Protein AF-A0A268U369-F1 (afdb_monomer)

Radius of gyration: 19.78 Å; Cα contacts (8 Å, |Δi|>4): 81; chains: 1; bounding box: 26×41×62 Å

Mean predicted aligned error: 11.1 Å

pLDDT: mean 73.25, std 12.53, range [40.41, 89.62]

Solvent-accessible surface area (backbone atoms only — not comparable to full-atom values): 4658 Å² total; per-residue (Å²): 142,84,89,79,86,73,76,78,88,72,77,72,88,73,66,63,49,68,48,77,48,77,50,75,42,51,65,86,56,84,60,84,63,53,70,57,52,49,52,49,51,53,51,52,47,40,70,75,61,72,34,89,48,67,48,76,46,82,40,75,81,48,101,57,34,46,32,38,39,37,39,33,56,74

Foldseek 3Di:
DDDDPPPPPDPPVPPFDKDKDKDKDWPVDPDPCPVVVVVVVVVVCCVPVVFPP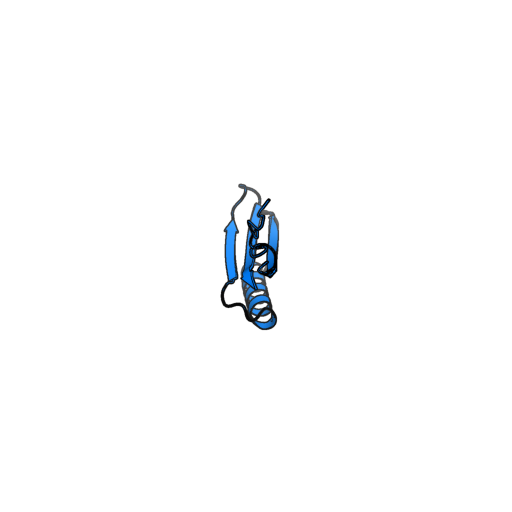WDWDFDPPDPTMTMIIIMTGD

Structure (mmCIF, N/CA/C/O backbone):
data_AF-A0A268U369-F1
#
_entry.id   AF-A0A268U369-F1
#
loop_
_atom_site.group_PDB
_atom_site.id
_atom_site.type_symbol
_atom_site.label_atom_id
_atom_site.label_alt_id
_atom_site.label_comp_id
_atom_site.label_asym_id
_atom_site.label_entity_id
_atom_site.label_seq_id
_atom_site.pdbx_PDB_ins_code
_atom_site.Cartn_x
_atom_site.Cartn_y
_atom_site.Cartn_z
_atom_site.occupancy
_atom_site.B_iso_or_equiv
_atom_site.auth_seq_id
_atom_site.auth_comp_id
_atom_site.auth_asym_id
_atom_site.auth_atom_id
_atom_site.pdbx_PDB_model_num
ATOM 1 N N . MET A 1 1 ? -8.536 34.168 46.234 1.00 47.81 1 MET A N 1
ATOM 2 C CA . MET A 1 1 ? -8.210 32.728 46.293 1.00 47.81 1 MET A CA 1
ATOM 3 C C . MET A 1 1 ? -9.407 31.957 45.741 1.00 47.81 1 MET A C 1
ATOM 5 O O . MET A 1 1 ? -10.365 31.845 46.473 1.00 47.81 1 MET A O 1
ATOM 9 N N . PHE A 1 2 ? -9.409 31.534 44.469 1.00 40.41 2 PHE A N 1
ATOM 10 C CA . PHE A 1 2 ? -10.293 30.490 43.908 1.00 40.41 2 PHE A CA 1
ATOM 11 C C . PHE A 1 2 ? -9.709 30.068 42.555 1.00 40.41 2 PHE A C 1
ATOM 13 O O . PHE A 1 2 ? -9.614 30.877 41.635 1.00 40.41 2 PHE A O 1
ATOM 20 N N . GLY A 1 3 ? -9.216 28.832 42.490 1.00 46.94 3 GLY A N 1
ATOM 21 C CA . GLY A 1 3 ? -8.643 28.234 41.289 1.00 46.94 3 GLY A CA 1
ATOM 22 C C . GLY A 1 3 ? -9.660 27.435 40.473 1.00 46.94 3 GLY A C 1
ATOM 23 O O . GLY A 1 3 ? -10.843 27.401 40.797 1.00 46.94 3 GLY A O 1
ATOM 24 N N . LEU A 1 4 ? -9.109 26.711 39.491 1.00 49.56 4 LEU A N 1
ATOM 25 C CA . LEU A 1 4 ? -9.703 25.634 38.678 1.00 49.56 4 LEU A CA 1
ATOM 26 C C . LEU A 1 4 ? -10.211 26.013 37.278 1.00 49.56 4 LEU A C 1
ATOM 28 O O . LEU A 1 4 ? -11.292 25.613 36.855 1.00 49.56 4 LEU A O 1
ATOM 32 N N . GLY A 1 5 ? -9.327 26.609 36.477 1.00 52.66 5 GLY A N 1
ATOM 33 C CA . GLY A 1 5 ? -9.272 26.274 35.053 1.00 52.66 5 GLY A CA 1
ATOM 34 C C . GLY A 1 5 ? -8.742 24.845 34.893 1.00 52.66 5 GLY A C 1
ATOM 35 O O . GLY A 1 5 ? -7.540 24.641 34.756 1.00 52.66 5 GLY A O 1
ATOM 36 N N . LYS A 1 6 ? -9.620 23.836 34.972 1.00 54.03 6 LYS A N 1
ATOM 37 C CA . LYS A 1 6 ? -9.272 22.467 34.569 1.00 54.03 6 LYS A CA 1
ATOM 38 C C . LYS A 1 6 ? -9.032 22.469 33.059 1.00 54.03 6 LYS A C 1
ATOM 40 O O . LYS A 1 6 ? -9.981 22.370 32.282 1.00 54.03 6 LYS A O 1
ATOM 45 N N . TYR A 1 7 ? -7.773 22.583 32.649 1.00 55.53 7 TYR A N 1
ATOM 46 C CA . TYR A 1 7 ? -7.345 22.221 31.304 1.00 55.53 7 TYR A CA 1
ATOM 47 C C . TYR A 1 7 ? -7.793 20.775 31.071 1.00 55.53 7 TYR A C 1
ATOM 49 O O . TYR A 1 7 ? -7.347 19.856 31.755 1.00 55.53 7 TYR A O 1
ATOM 57 N N . LYS A 1 8 ? -8.766 20.577 30.176 1.00 55.66 8 LYS A N 1
ATOM 58 C CA . LYS A 1 8 ? -9.159 19.240 29.728 1.00 55.66 8 LYS A CA 1
ATOM 59 C C . LYS A 1 8 ? -7.945 18.624 29.034 1.00 55.66 8 LYS A C 1
ATOM 61 O O . LYS A 1 8 ? -7.726 18.876 27.854 1.00 55.66 8 LYS A O 1
ATOM 66 N N . GLU A 1 9 ? -7.192 17.791 29.742 1.00 56.72 9 GLU A N 1
ATOM 67 C CA . GLU A 1 9 ? -6.332 16.791 29.115 1.00 56.72 9 GLU A CA 1
ATOM 68 C C . GLU A 1 9 ? -7.234 15.826 28.341 1.00 56.72 9 GLU A C 1
ATOM 70 O O . GLU A 1 9 ? -7.791 14.884 28.899 1.00 56.72 9 GLU A O 1
ATOM 75 N N . LYS A 1 10 ? -7.505 16.121 27.067 1.00 56.78 10 LYS A N 1
ATOM 76 C CA . LYS A 1 10 ? -8.375 15.267 26.246 1.00 56.78 10 LYS A CA 1
ATOM 77 C C . LYS A 1 10 ? -7.895 14.986 24.829 1.00 56.78 10 LYS A C 1
ATOM 79 O O . LYS A 1 10 ? -8.630 14.332 24.105 1.00 56.78 10 LYS A O 1
ATOM 84 N N . SER A 1 11 ? -6.716 15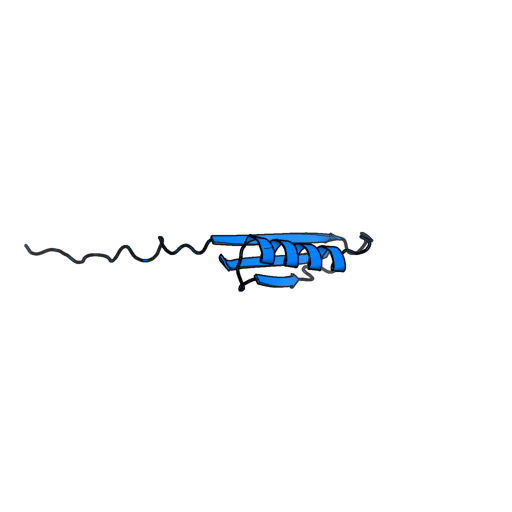.419 24.392 1.00 56.12 11 SER A N 1
ATOM 85 C CA . SER A 1 11 ? -6.434 15.402 22.944 1.00 56.12 11 SER A CA 1
ATOM 86 C C . SER A 1 11 ? -5.283 14.517 22.467 1.00 56.12 11 SER A C 1
ATOM 88 O O . SER A 1 11 ? -5.223 14.264 21.269 1.00 56.12 11 SER A O 1
ATOM 90 N N . ALA A 1 12 ? -4.420 13.983 23.339 1.00 56.75 12 ALA A N 1
ATOM 91 C CA . ALA A 1 12 ? -3.313 13.112 22.910 1.00 56.75 12 ALA A CA 1
ATOM 92 C C . ALA A 1 12 ? -3.594 11.603 23.073 1.00 56.75 12 ALA A C 1
ATOM 94 O O . ALA A 1 12 ? -2.985 10.789 22.384 1.00 56.75 12 ALA A O 1
ATOM 95 N N . SER A 1 13 ? -4.538 11.208 23.940 1.00 54.16 13 SER A N 1
ATOM 96 C CA . SER A 1 13 ? -4.863 9.791 24.196 1.00 54.16 13 SER A CA 1
ATOM 97 C C . SER A 1 13 ? -5.781 9.151 23.143 1.00 54.16 13 SER A C 1
ATOM 99 O O . SER A 1 13 ? -5.974 7.940 23.159 1.00 54.16 13 SER A O 1
ATOM 101 N N . CYS A 1 14 ? -6.293 9.935 22.189 1.00 56.56 14 CYS A N 1
ATOM 102 C CA . CYS A 1 14 ? -6.973 9.455 20.980 1.00 56.56 14 CYS A CA 1
ATOM 103 C C . CYS A 1 14 ? -6.016 9.397 19.774 1.00 56.56 14 CYS A C 1
ATOM 105 O O . CYS A 1 14 ? -6.417 9.689 18.646 1.00 56.56 14 CYS A O 1
ATOM 107 N N . ALA A 1 15 ? -4.736 9.085 19.996 1.00 61.81 15 ALA A N 1
ATOM 108 C CA . ALA A 1 15 ? -3.784 8.870 18.915 1.00 61.81 15 ALA A CA 1
ATOM 109 C C . ALA A 1 15 ? -4.211 7.636 18.102 1.00 61.81 15 ALA A C 1
ATOM 111 O O . ALA A 1 15 ? -3.949 6.500 18.496 1.00 61.81 15 ALA A O 1
ATOM 112 N N . LYS A 1 16 ? -4.904 7.868 16.980 1.00 67.12 16 LYS A N 1
ATOM 113 C CA . LYS A 1 16 ? -5.164 6.838 15.966 1.00 67.12 16 LYS A CA 1
ATOM 114 C C . LYS A 1 16 ? -3.833 6.204 15.568 1.00 67.12 16 LYS A C 1
ATOM 116 O O . LYS A 1 16 ? -2.861 6.925 15.319 1.00 67.12 16 LYS A O 1
ATOM 121 N N . LYS A 1 17 ? -3.773 4.875 15.536 1.00 69.31 17 LYS A N 1
ATOM 122 C CA . LYS A 1 17 ? -2.566 4.147 15.147 1.00 69.31 17 LYS A CA 1
ATOM 123 C C . LYS A 1 17 ? -2.439 4.261 13.638 1.00 69.31 17 LYS A C 1
ATOM 125 O O . LYS A 1 17 ? -3.204 3.644 12.908 1.00 69.31 17 LYS A O 1
ATOM 130 N N . ARG A 1 18 ? -1.483 5.062 13.169 1.00 76.81 18 ARG A N 1
ATOM 131 C CA . ARG A 1 18 ? -1.241 5.226 11.734 1.00 76.81 18 ARG A CA 1
ATOM 132 C C . ARG A 1 18 ? -0.080 4.360 11.284 1.00 76.81 18 ARG A C 1
ATOM 134 O O . ARG A 1 18 ? 0.989 4.42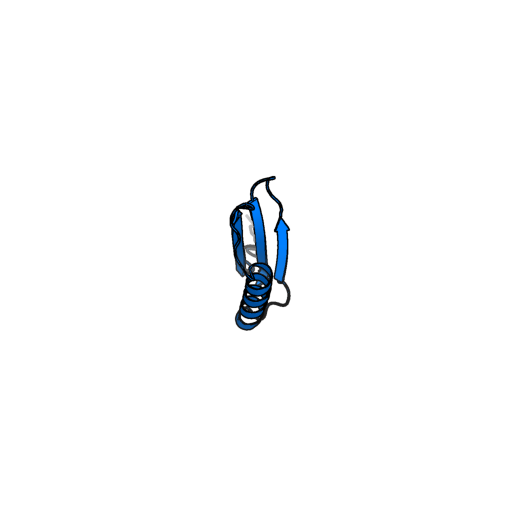2 11.887 1.00 76.81 18 ARG A O 1
ATOM 141 N N . LEU A 1 19 ? -0.280 3.587 10.223 1.00 80.44 19 LEU A N 1
ATOM 142 C CA . LEU A 1 19 ? 0.787 2.857 9.541 1.00 80.44 19 LEU A CA 1
ATOM 143 C C . LEU A 1 19 ? 1.000 3.475 8.158 1.00 80.44 19 LEU A C 1
ATOM 145 O O . LEU A 1 19 ? 0.049 3.595 7.393 1.00 80.44 19 LEU A O 1
ATOM 149 N N . MET A 1 20 ? 2.240 3.860 7.850 1.00 83.88 20 MET A N 1
ATOM 150 C CA . MET A 1 20 ? 2.643 4.355 6.533 1.00 83.88 20 MET A CA 1
ATOM 151 C C . MET A 1 20 ? 3.639 3.372 5.911 1.00 83.88 20 MET A C 1
ATOM 153 O O . MET A 1 20 ? 4.704 3.135 6.480 1.00 83.88 20 MET A O 1
ATOM 157 N N . LEU A 1 21 ? 3.293 2.799 4.760 1.00 83.50 21 LEU A N 1
ATOM 158 C CA . LEU A 1 21 ? 4.166 1.949 3.951 1.00 83.50 21 LEU A CA 1
ATOM 159 C C . LEU A 1 21 ? 4.571 2.711 2.687 1.00 83.50 21 LEU A C 1
ATOM 161 O O . LEU A 1 21 ? 3.710 3.273 2.014 1.00 83.50 21 LEU A O 1
ATOM 165 N N . THR A 1 22 ? 5.856 2.695 2.334 1.00 84.31 22 THR A N 1
ATOM 166 C CA . THR A 1 22 ? 6.354 3.293 1.090 1.00 84.31 22 THR A CA 1
ATOM 167 C C . THR A 1 22 ? 7.134 2.256 0.288 1.00 84.31 22 THR A C 1
ATOM 169 O O . THR A 1 22 ? 8.101 1.687 0.788 1.00 84.31 22 THR A O 1
ATOM 172 N N . LEU A 1 23 ? 6.722 2.014 -0.956 1.00 84.12 23 LEU A N 1
ATOM 173 C CA . LEU A 1 23 ? 7.402 1.141 -1.913 1.00 84.12 23 LEU A CA 1
ATOM 174 C C . LEU A 1 23 ? 7.902 1.985 -3.075 1.00 84.12 23 LEU A C 1
ATOM 176 O O . LEU A 1 23 ? 7.100 2.491 -3.855 1.00 84.12 23 LEU A O 1
ATOM 180 N N . SER A 1 24 ? 9.215 2.110 -3.207 1.00 84.12 24 SER A N 1
ATOM 181 C CA . SER A 1 24 ? 9.843 2.833 -4.309 1.00 84.12 24 SER A CA 1
ATOM 182 C C . SER A 1 24 ? 10.565 1.845 -5.209 1.00 84.12 24 SER A C 1
ATOM 184 O O . SER A 1 24 ? 11.350 1.032 -4.724 1.00 84.12 24 SER A O 1
ATOM 186 N N . LYS A 1 25 ? 10.328 1.928 -6.518 1.00 84.69 25 LYS A N 1
ATOM 187 C CA . LYS A 1 25 ? 11.122 1.203 -7.513 1.00 84.69 25 LYS A CA 1
ATOM 188 C C . LYS A 1 25 ? 11.653 2.144 -8.579 1.00 84.69 25 LYS A C 1
ATOM 190 O O . LYS A 1 25 ? 10.976 3.096 -8.973 1.00 84.69 25 LYS A O 1
ATOM 195 N N . GLU A 1 26 ? 12.824 1.825 -9.109 1.00 83.69 26 GLU A N 1
ATOM 196 C CA . GLU A 1 26 ? 13.319 2.460 -10.326 1.00 83.69 26 GLU A CA 1
ATOM 197 C C . GLU A 1 26 ? 12.433 2.080 -11.527 1.00 83.69 26 GLU A C 1
ATOM 199 O O . GLU A 1 26 ? 11.872 0.978 -11.611 1.00 83.69 26 GLU A O 1
ATOM 204 N N . ARG A 1 27 ? 12.264 3.001 -12.480 1.00 75.69 27 ARG A N 1
ATOM 205 C CA . ARG A 1 27 ? 11.507 2.743 -13.718 1.00 75.69 27 ARG A CA 1
ATOM 206 C C . ARG A 1 27 ? 12.231 1.772 -14.646 1.00 75.69 27 ARG A C 1
ATOM 208 O O . ARG A 1 27 ? 11.573 0.972 -15.302 1.00 75.69 27 ARG A O 1
ATOM 215 N N . THR A 1 28 ? 13.559 1.815 -14.645 1.00 81.69 28 THR A N 1
ATOM 216 C CA . THR A 1 28 ? 14.452 0.888 -15.357 1.00 81.69 28 THR A CA 1
ATOM 217 C C . THR A 1 28 ? 14.400 -0.523 -14.779 1.00 81.69 28 THR A C 1
ATOM 219 O O . THR A 1 28 ? 14.609 -1.491 -15.507 1.00 81.69 28 THR A O 1
ATOM 222 N N . ALA A 1 29 ? 14.077 -0.658 -13.489 1.00 79.94 29 ALA A N 1
ATOM 223 C CA . ALA A 1 29 ? 13.883 -1.951 -12.857 1.00 79.94 29 ALA A CA 1
ATOM 224 C C . ALA A 1 29 ? 12.578 -2.585 -13.360 1.00 79.94 29 ALA A C 1
ATOM 226 O O . ALA A 1 29 ? 11.464 -2.217 -12.952 1.00 79.94 29 ALA A O 1
ATOM 227 N N . ASN A 1 30 ? 12.727 -3.561 -14.255 1.00 81.25 30 ASN A N 1
ATOM 228 C CA . ASN A 1 30 ? 11.644 -4.453 -14.627 1.00 81.25 30 ASN A CA 1
ATOM 229 C C . ASN A 1 30 ? 11.394 -5.417 -13.462 1.00 81.25 30 ASN A C 1
ATOM 231 O O . ASN A 1 30 ? 12.131 -6.383 -13.285 1.00 81.25 30 ASN A O 1
ATOM 235 N N . ILE A 1 31 ? 10.384 -5.111 -12.649 1.00 83.06 31 ILE A N 1
ATOM 236 C CA . ILE A 1 31 ? 9.894 -5.994 -11.592 1.00 83.06 31 ILE A CA 1
ATOM 237 C C . ILE A 1 31 ? 8.599 -6.613 -12.123 1.00 83.06 31 ILE A C 1
ATOM 239 O O . ILE A 1 31 ? 7.582 -5.909 -12.168 1.00 83.06 31 ILE A O 1
ATOM 243 N N . PRO A 1 32 ? 8.628 -7.881 -12.573 1.00 86.75 32 PRO A N 1
ATOM 244 C CA . PRO A 1 32 ? 7.428 -8.577 -13.015 1.00 86.75 32 PRO A CA 1
ATOM 245 C C . PRO A 1 32 ? 6.364 -8.560 -11.917 1.00 86.75 32 PRO A C 1
ATOM 247 O O . PRO A 1 32 ? 6.695 -8.646 -10.736 1.00 86.75 32 PRO A O 1
ATOM 250 N N . HIS A 1 33 ? 5.095 -8.442 -12.310 1.00 87.62 33 HIS A N 1
ATOM 251 C CA . HIS A 1 33 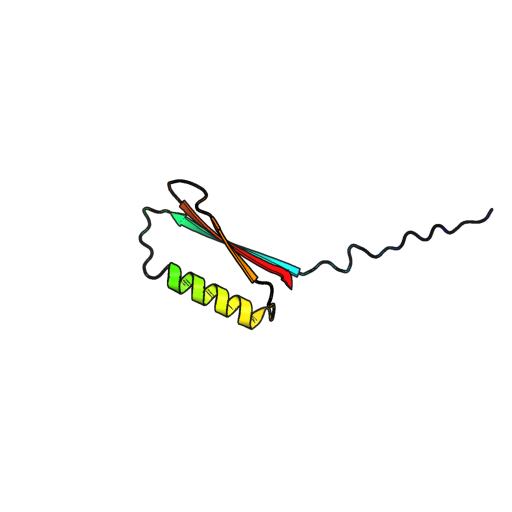? 3.945 -8.507 -11.396 1.00 87.62 33 HIS A CA 1
ATOM 252 C C . HIS A 1 33 ? 3.953 -7.462 -10.263 1.00 87.62 33 HIS A C 1
ATOM 254 O O . HIS A 1 33 ? 3.279 -7.637 -9.254 1.00 87.62 33 HIS A O 1
ATOM 260 N N . PHE A 1 34 ? 4.681 -6.346 -10.406 1.00 84.25 34 PHE A N 1
ATOM 261 C CA . PHE A 1 34 ? 4.751 -5.323 -9.353 1.00 84.25 34 PHE A CA 1
ATOM 262 C C . PHE A 1 34 ? 3.374 -4.771 -8.968 1.00 84.25 34 PHE A C 1
ATOM 264 O O . PHE A 1 34 ? 3.116 -4.544 -7.791 1.00 84.25 34 PHE A O 1
ATOM 271 N N . ASP A 1 35 ? 2.487 -4.560 -9.944 1.00 81.69 35 ASP A N 1
ATOM 272 C CA . ASP A 1 35 ? 1.139 -4.070 -9.657 1.00 81.69 35 ASP A CA 1
ATOM 273 C C . ASP A 1 35 ? 0.282 -5.142 -8.942 1.00 81.69 35 ASP A C 1
ATOM 275 O O . ASP A 1 35 ? -0.426 -4.797 -8.001 1.00 81.69 35 ASP A O 1
ATOM 279 N N . GLU A 1 36 ? 0.428 -6.432 -9.277 1.00 89.62 36 GLU A N 1
ATOM 280 C CA . GLU A 1 36 ? -0.238 -7.541 -8.561 1.00 89.62 36 GLU A CA 1
ATOM 281 C C . GLU A 1 36 ? 0.261 -7.655 -7.109 1.00 89.62 36 GLU A C 1
ATOM 283 O O . GLU A 1 36 ? -0.535 -7.752 -6.177 1.00 89.62 36 GLU A O 1
ATOM 288 N N . MET A 1 37 ? 1.577 -7.547 -6.894 1.00 87.06 37 MET A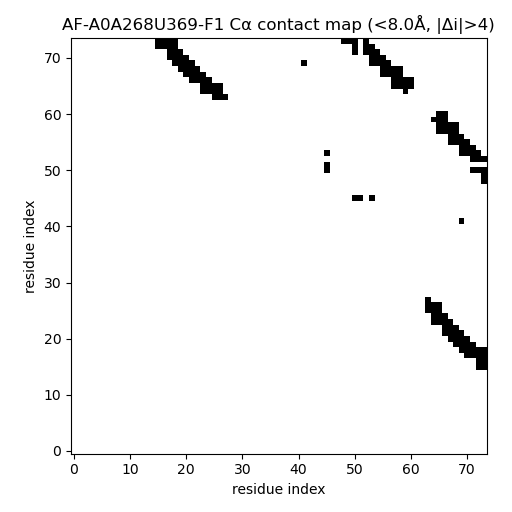 N 1
ATOM 289 C CA . MET A 1 37 ? 2.185 -7.540 -5.558 1.00 87.06 37 MET A CA 1
ATOM 290 C C . MET A 1 37 ? 1.646 -6.391 -4.693 1.00 87.06 37 MET A C 1
ATOM 292 O O . MET A 1 37 ? 1.431 -6.549 -3.490 1.00 87.06 37 MET A O 1
ATOM 296 N N . VAL A 1 38 ? 1.422 -5.217 -5.291 1.00 84.44 38 VAL A N 1
ATOM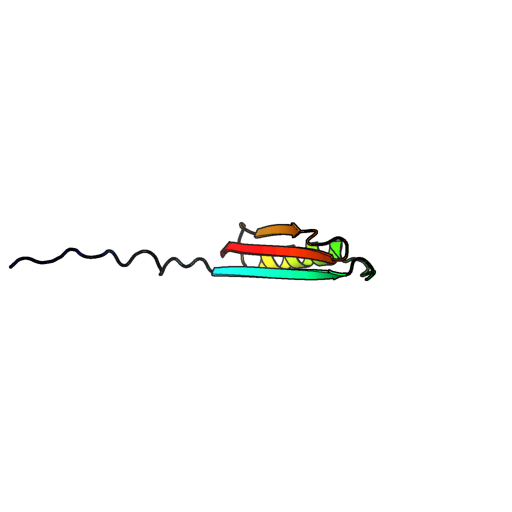 297 C CA . VAL A 1 38 ? 0.820 -4.072 -4.598 1.00 84.44 38 VAL A CA 1
ATOM 298 C C . VAL A 1 38 ? -0.607 -4.386 -4.153 1.00 84.44 38 VAL A C 1
ATOM 300 O O . VAL A 1 38 ? -0.962 -4.091 -3.009 1.00 84.44 38 VAL A O 1
ATOM 303 N N . ASP A 1 39 ? -1.406 -5.005 -5.017 1.00 86.25 39 ASP A N 1
ATOM 304 C CA . ASP A 1 39 ? -2.784 -5.376 -4.694 1.00 86.25 39 ASP A CA 1
ATOM 305 C C . ASP A 1 39 ? -2.837 -6.425 -3.568 1.00 86.25 39 ASP A C 1
ATOM 307 O O . ASP A 1 39 ? -3.634 -6.294 -2.631 1.00 86.25 39 ASP A O 1
ATOM 311 N N . GLU A 1 40 ? -1.931 -7.408 -3.582 1.00 89.50 40 GLU A N 1
ATOM 312 C CA . GLU A 1 40 ? -1.792 -8.394 -2.504 1.00 89.50 40 GLU A CA 1
ATOM 313 C C . GLU A 1 40 ? -1.408 -7.750 -1.167 1.00 89.50 40 GLU A C 1
ATOM 315 O O . GLU A 1 40 ? -2.002 -8.059 -0.129 1.00 89.50 40 GLU A O 1
ATOM 320 N N . LEU A 1 41 ? -0.459 -6.810 -1.174 1.00 87.00 41 LEU A N 1
ATOM 321 C CA . LEU A 1 41 ? -0.053 -6.086 0.032 1.00 87.00 41 LEU A CA 1
ATOM 322 C C . LEU A 1 41 ? -1.213 -5.285 0.625 1.00 87.00 41 LEU A C 1
ATOM 324 O O . LEU A 1 41 ? -1.424 -5.314 1.840 1.00 87.00 41 LEU A O 1
ATOM 328 N N . VAL A 1 42 ? -2.005 -4.616 -0.215 1.00 84.00 42 VAL A N 1
ATOM 329 C CA . VAL A 1 42 ? -3.207 -3.897 0.229 1.00 84.00 42 VAL A CA 1
ATOM 330 C C . VAL A 1 42 ? -4.231 -4.866 0.828 1.00 84.00 42 VAL A C 1
ATOM 332 O O . VAL A 1 42 ? -4.815 -4.565 1.871 1.00 84.00 42 VAL A O 1
ATOM 335 N N . ALA A 1 43 ? -4.440 -6.036 0.218 1.00 87.94 43 ALA A N 1
ATOM 336 C CA . ALA A 1 43 ? -5.361 -7.050 0.729 1.00 87.94 43 ALA A CA 1
ATOM 337 C C . ALA A 1 43 ? -4.921 -7.602 2.096 1.00 87.94 43 ALA A C 1
ATOM 339 O O . ALA A 1 43 ? -5.737 -7.717 3.014 1.00 87.94 43 ALA A O 1
ATOM 340 N N . VAL A 1 44 ? -3.627 -7.891 2.262 1.00 88.38 44 VAL A N 1
ATOM 341 C CA . VAL A 1 44 ? -3.036 -8.342 3.531 1.00 88.38 44 VAL A CA 1
ATOM 342 C C . VAL A 1 44 ? -3.195 -7.274 4.606 1.00 88.38 44 VAL A C 1
ATOM 344 O O . VAL A 1 44 ? -3.678 -7.568 5.700 1.00 88.38 44 VAL A O 1
ATOM 347 N N . VAL A 1 45 ? -2.850 -6.026 4.290 1.00 84.50 45 VAL A N 1
ATOM 348 C CA . VAL A 1 45 ? -3.018 -4.894 5.203 1.00 84.50 45 VAL A CA 1
ATOM 349 C 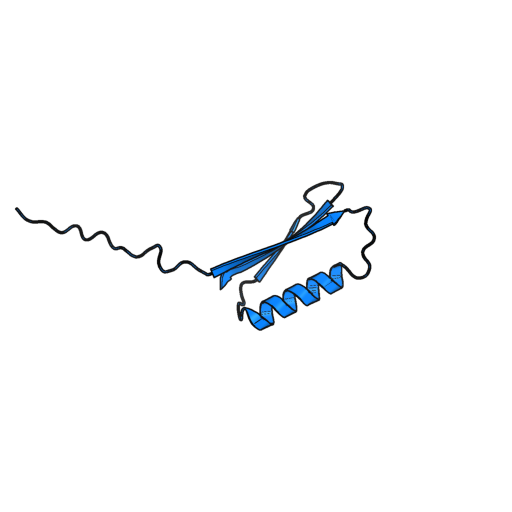C . VAL A 1 45 ? -4.468 -4.801 5.671 1.00 84.50 45 VAL A C 1
ATOM 351 O O . VAL A 1 45 ? -4.707 -4.851 6.874 1.00 84.50 45 VAL A O 1
ATOM 354 N N . LYS A 1 46 ? -5.436 -4.759 4.746 1.00 83.00 46 LYS A N 1
ATOM 355 C CA . LYS A 1 46 ? -6.871 -4.693 5.076 1.00 83.00 46 LYS A CA 1
ATOM 356 C C . LYS A 1 46 ? -7.311 -5.858 5.967 1.00 83.00 46 LYS A C 1
ATOM 358 O O . LYS A 1 46 ? -8.028 -5.652 6.945 1.00 83.00 46 LYS A O 1
ATOM 363 N N . LYS A 1 47 ? -6.843 -7.076 5.670 1.00 87.00 47 LYS A N 1
ATOM 364 C CA . LYS A 1 47 ? -7.175 -8.293 6.428 1.00 87.00 47 LYS A CA 1
ATOM 365 C C . LYS A 1 47 ? -6.748 -8.209 7.896 1.00 87.00 47 LYS A C 1
ATOM 367 O O . LYS A 1 47 ? -7.499 -8.647 8.766 1.00 87.00 47 LYS A O 1
ATOM 372 N N . TYR A 1 48 ? -5.557 -7.682 8.176 1.00 85.19 48 TYR A N 1
ATOM 373 C CA . TYR A 1 48 ? -4.987 -7.696 9.529 1.00 85.19 48 TYR A CA 1
ATOM 374 C C . TYR A 1 48 ? -5.220 -6.410 10.322 1.00 85.19 48 TYR A C 1
ATOM 376 O O . TYR A 1 48 ? -5.299 -6.474 11.548 1.00 85.19 48 TYR A O 1
ATOM 384 N N . THR A 1 49 ? -5.369 -5.257 9.666 1.00 79.69 49 THR A N 1
ATOM 385 C CA . THR A 1 49 ? -5.647 -3.993 10.365 1.00 79.69 49 THR A CA 1
ATOM 386 C C . THR A 1 49 ? -7.126 -3.821 10.690 1.00 79.69 49 THR A C 1
ATOM 388 O O . THR A 1 49 ? -7.449 -3.007 11.551 1.00 79.69 49 THR A O 1
ATOM 391 N N . LYS A 1 50 ? -8.022 -4.586 10.037 1.00 75.81 50 LYS A N 1
ATOM 392 C CA . LYS A 1 50 ? -9.488 -4.431 10.127 1.00 75.81 50 LYS A CA 1
ATOM 393 C C . LYS A 1 50 ? -9.944 -2.982 9.900 1.00 75.81 50 LYS A C 1
ATOM 395 O O . LYS A 1 50 ? -11.001 -2.588 10.385 1.00 75.81 50 LYS A O 1
ATOM 400 N N . SER A 1 51 ? -9.120 -2.186 9.219 1.00 70.12 51 SER A N 1
ATOM 401 C CA . SER A 1 51 ? -9.395 -0.785 8.947 1.00 70.12 51 SER A CA 1
ATOM 402 C C . SER A 1 51 ? -9.953 -0.657 7.540 1.00 70.12 51 SER A C 1
ATOM 404 O O . SER A 1 51 ? -9.315 -1.063 6.567 1.00 70.12 51 SER A O 1
ATOM 406 N N . ASP A 1 52 ? -11.134 -0.053 7.443 1.00 66.62 52 ASP A N 1
ATOM 407 C CA . ASP A 1 52 ? -11.730 0.353 6.170 1.00 66.62 52 ASP A CA 1
ATOM 408 C C . ASP A 1 52 ? -11.044 1.611 5.602 1.00 66.62 52 ASP A C 1
ATOM 410 O O . ASP A 1 52 ? -11.197 1.938 4.425 1.00 66.62 52 ASP A O 1
ATOM 414 N N . ALA A 1 53 ? -10.243 2.305 6.421 1.00 70.69 53 ALA A N 1
ATOM 415 C CA . ALA A 1 53 ? -9.538 3.533 6.074 1.00 70.69 53 ALA A CA 1
ATOM 416 C C . ALA A 1 53 ? -8.105 3.237 5.602 1.00 70.69 53 ALA A C 1
ATOM 418 O O . ALA A 1 53 ? -7.123 3.585 6.262 1.00 70.69 53 ALA A O 1
ATOM 419 N N . VAL A 1 54 ? -7.993 2.576 4.445 1.00 74.12 54 VAL A N 1
ATOM 420 C CA . VAL A 1 54 ? -6.721 2.417 3.723 1.00 74.12 54 VAL A CA 1
ATOM 421 C C . VAL A 1 54 ? -6.677 3.409 2.569 1.00 74.12 54 VAL A C 1
ATOM 423 O O . VAL A 1 54 ? -7.418 3.276 1.596 1.00 74.12 54 VAL A O 1
ATOM 426 N N . GLU A 1 55 ? -5.784 4.387 2.663 1.00 80.12 55 GLU A N 1
ATOM 427 C CA . GLU A 1 55 ? -5.490 5.325 1.587 1.00 80.12 55 GLU A CA 1
ATOM 428 C C . GLU A 1 55 ? -4.262 4.832 0.811 1.00 80.12 55 GLU A C 1
ATOM 430 O O . GLU A 1 55 ? -3.180 4.681 1.376 1.00 80.12 55 GLU A O 1
ATOM 435 N N . VAL A 1 56 ? -4.419 4.581 -0.490 1.00 75.81 56 VAL A N 1
ATOM 436 C CA . VAL A 1 56 ? -3.315 4.199 -1.381 1.00 75.81 56 VAL A CA 1
ATOM 437 C C . VAL A 1 56 ? -3.043 5.348 -2.343 1.00 75.81 56 VAL A C 1
ATOM 439 O O . VAL A 1 56 ? -3.870 5.667 -3.196 1.00 75.81 56 VAL A O 1
ATOM 442 N N . LYS A 1 57 ? -1.865 5.954 -2.228 1.00 79.75 57 LYS A N 1
ATOM 443 C CA . LYS A 1 57 ? -1.371 7.011 -3.107 1.00 79.75 57 LYS A CA 1
ATOM 444 C C . LYS A 1 57 ? -0.269 6.453 -3.997 1.00 79.75 57 LYS A C 1
ATOM 446 O O . LYS A 1 57 ? 0.803 6.073 -3.537 1.00 79.75 57 LYS A O 1
ATOM 451 N N . LYS A 1 58 ? -0.530 6.410 -5.302 1.00 73.62 58 LYS A N 1
ATOM 452 C CA . LYS A 1 58 ? 0.502 6.174 -6.320 1.00 73.62 58 LYS A CA 1
ATOM 453 C C . LYS A 1 58 ? 1.121 7.532 -6.649 1.00 73.62 58 LYS A C 1
ATOM 455 O O . LYS A 1 58 ? 0.455 8.368 -7.249 1.00 73.62 58 LYS A O 1
ATOM 460 N N . ALA A 1 59 ? 2.357 7.758 -6.221 1.00 66.38 59 ALA A N 1
ATOM 461 C CA . ALA A 1 59 ? 3.103 8.976 -6.500 1.00 66.38 59 ALA A CA 1
ATOM 462 C C . ALA A 1 59 ? 4.228 8.667 -7.496 1.00 66.38 59 ALA A C 1
ATOM 464 O O . ALA A 1 59 ? 5.184 7.952 -7.191 1.00 66.38 59 ALA A O 1
ATOM 465 N N . GLU A 1 60 ? 4.141 9.227 -8.699 1.00 64.75 60 GLU A N 1
ATOM 466 C CA . GLU A 1 60 ? 5.309 9.334 -9.573 1.00 64.75 60 GLU A CA 1
ATOM 467 C C . GLU A 1 60 ? 6.118 10.532 -9.077 1.00 64.75 60 GLU A C 1
ATOM 469 O O . GLU A 1 60 ? 5.848 11.673 -9.444 1.00 64.75 60 GLU A O 1
ATOM 474 N N . ARG A 1 61 ? 7.018 10.280 -8.119 1.00 59.88 61 ARG A N 1
ATOM 475 C CA . ARG A 1 61 ? 7.742 11.352 -7.427 1.00 59.88 61 ARG A CA 1
ATOM 476 C C . ARG A 1 61 ? 8.777 12.009 -8.348 1.00 59.88 61 ARG A C 1
ATOM 478 O O . ARG A 1 61 ? 8.955 13.214 -8.261 1.00 59.88 61 ARG A O 1
ATOM 485 N N . ASP A 1 62 ? 9.375 11.229 -9.254 1.00 63.66 62 ASP A N 1
ATOM 486 C CA . ASP A 1 62 ? 10.352 11.677 -10.252 1.00 63.66 62 ASP A CA 1
ATOM 487 C C . ASP A 1 62 ? 10.223 10.894 -11.568 1.00 63.66 62 ASP A C 1
ATOM 489 O O . ASP A 1 62 ? 9.672 9.793 -11.608 1.00 63.66 62 ASP A O 1
ATOM 493 N N . TYR A 1 63 ? 10.839 11.401 -12.644 1.00 61.28 63 TYR A N 1
ATOM 494 C CA . TYR A 1 63 ? 10.904 10.719 -13.951 1.00 61.28 63 TYR A CA 1
ATOM 495 C C . TYR A 1 63 ? 11.499 9.301 -13.892 1.00 61.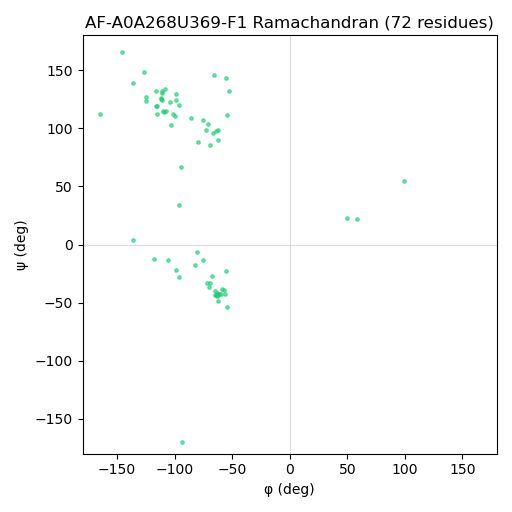28 63 TYR A C 1
ATOM 497 O O . TYR A 1 63 ? 11.227 8.489 -14.781 1.00 61.28 63 TYR A O 1
ATOM 505 N N . TYR A 1 64 ? 12.300 9.012 -12.862 1.00 62.22 64 TYR A N 1
ATOM 506 C CA . TYR A 1 64 ? 13.096 7.792 -12.726 1.00 62.22 64 TYR A CA 1
ATOM 507 C C . TYR A 1 64 ? 12.541 6.787 -11.713 1.00 62.22 64 TYR A C 1
ATOM 509 O O . TYR A 1 64 ? 12.984 5.638 -11.714 1.00 62.22 64 TYR A O 1
ATOM 517 N N . SER A 1 65 ? 11.579 7.168 -10.865 1.00 68.69 65 SER A N 1
ATOM 518 C CA . SER A 1 65 ? 11.083 6.298 -9.794 1.00 68.69 65 SER A CA 1
ATOM 519 C C . SER A 1 65 ? 9.558 6.310 -9.677 1.00 68.69 65 SER A C 1
ATOM 521 O O . SER A 1 65 ? 8.902 7.342 -9.801 1.00 68.69 65 SER A O 1
ATOM 523 N N . LYS A 1 66 ? 8.983 5.126 -9.447 1.00 74.31 66 LYS A N 1
ATOM 524 C CA . LYS A 1 66 ? 7.568 4.949 -9.103 1.00 74.31 66 LYS A CA 1
ATOM 525 C C . LYS A 1 66 ? 7.498 4.655 -7.611 1.00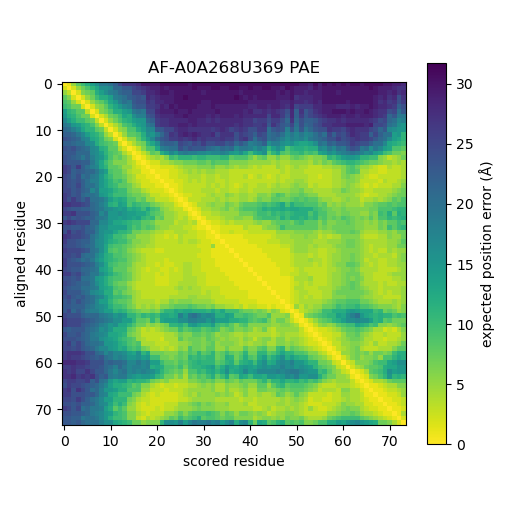 74.31 66 LYS A C 1
ATOM 527 O O . LYS A 1 66 ? 8.094 3.674 -7.162 1.00 74.31 66 LYS A O 1
ATOM 532 N N . THR A 1 67 ? 6.761 5.480 -6.877 1.00 77.69 67 THR A N 1
ATOM 533 C CA . THR A 1 67 ? 6.580 5.349 -5.432 1.00 77.69 67 THR A CA 1
ATOM 534 C C . THR A 1 67 ? 5.115 5.064 -5.119 1.00 77.69 67 THR A C 1
ATOM 536 O O . THR A 1 67 ? 4.206 5.715 -5.630 1.00 77.69 67 THR A O 1
ATOM 539 N N . LEU A 1 68 ? 4.865 4.073 -4.276 1.00 79.12 68 LEU A N 1
ATOM 540 C CA . LEU A 1 68 ? 3.554 3.782 -3.722 1.00 79.12 68 LEU A CA 1
ATOM 541 C C . LEU A 1 68 ? 3.579 4.086 -2.231 1.00 79.12 68 LEU A C 1
ATOM 543 O O . LEU A 1 68 ? 4.398 3.534 -1.506 1.00 79.12 68 LEU A O 1
ATOM 547 N N . GLU A 1 69 ? 2.660 4.924 -1.782 1.00 81.69 69 GLU A N 1
ATOM 548 C CA . GLU A 1 69 ? 2.440 5.242 -0.379 1.00 81.69 69 GLU A CA 1
ATOM 549 C C . GLU A 1 69 ? 1.099 4.653 0.057 1.00 81.69 69 GLU A C 1
ATOM 551 O O . GLU A 1 69 ? 0.065 4.919 -0.551 1.00 81.69 69 GLU A O 1
ATOM 556 N N . ILE A 1 70 ? 1.105 3.838 1.106 1.00 77.75 70 ILE A N 1
ATOM 557 C CA . ILE A 1 70 ? -0.103 3.280 1.714 1.00 77.75 70 ILE A CA 1
ATOM 558 C C . ILE A 1 70 ? -0.188 3.830 3.128 1.00 77.75 70 ILE A C 1
ATOM 560 O O . ILE A 1 70 ? 0.707 3.590 3.935 1.00 77.75 70 ILE A O 1
ATOM 564 N N . THR A 1 71 ? -1.257 4.558 3.428 1.00 79.88 71 THR A N 1
ATOM 565 C CA . THR A 1 71 ? -1.550 5.066 4.770 1.00 79.88 71 THR A CA 1
ATOM 566 C C . THR A 1 71 ? -2.760 4.337 5.327 1.00 79.88 71 THR A C 1
ATOM 568 O O . THR A 1 71 ? -3.774 4.194 4.647 1.00 79.88 71 THR A O 1
ATOM 571 N N . ILE A 1 72 ? -2.654 3.858 6.561 1.00 74.56 72 ILE A N 1
ATOM 572 C CA . ILE A 1 72 ? -3.732 3.158 7.256 1.00 74.56 72 ILE A CA 1
ATOM 573 C C . ILE A 1 72 ? -3.989 3.860 8.576 1.00 74.56 72 ILE A C 1
ATOM 575 O O . ILE A 1 72 ? -3.060 4.001 9.370 1.00 74.56 72 ILE A O 1
ATOM 579 N N . ASP A 1 73 ? -5.241 4.235 8.822 1.00 71.81 73 ASP A N 1
ATOM 580 C CA . ASP A 1 73 ? -5.705 4.730 10.117 1.00 71.81 73 ASP A CA 1
ATOM 581 C C . ASP A 1 73 ? -6.410 3.592 10.872 1.00 71.81 73 ASP A C 1
ATOM 583 O O . ASP A 1 73 ? -7.488 3.159 10.466 1.00 71.81 73 ASP A O 1
ATOM 587 N N . ALA A 1 74 ? -5.812 3.094 11.956 1.00 61.00 74 ALA A N 1
ATOM 588 C CA . ALA A 1 74 ? -6.360 2.049 12.829 1.00 61.00 74 ALA A CA 1
ATOM 589 C C . ALA A 1 74 ? -6.711 2.567 14.234 1.00 61.00 74 ALA A C 1
ATOM 591 O O . ALA A 1 74 ? -6.084 3.546 14.715 1.00 61.00 74 ALA A O 1
#

Secondary structure (DSSP, 8-state):
----------SSTT---EEEEEEEEESSS--TTHHHHHHHHHHHHHHHH--S-EEEEEEEEETTEEEEEEEEE-

Nearest PDB structures (foldseek):
  3ku7-assembly1_B  TM=8.683E-01  e=1.034E-05  Helicobacter pylori
  3ku7-assembly1_A  TM=8.197E-01  e=5.159E-05  Helicobacter pylori
  3mcd-assembly1_B  TM=8.576E-01  e=6.363E-05  Helicobacter pylori
  1we8-assembly1_A  TM=4.318E-01  e=3.210E-01  Mus musculus
  7pd3-assembly1_f  TM=3.873E-01  e=1.493E+00  Homo sapiens

Sequence (74 aa):
MFGLGKYKEKSASCAKKRLMLTLSKERTANIPHFDEMVDELVAVVKKYTKSDAVEVKKAERDYYSKTLEITIDA